Protein AF-G5RV40-F1 (afdb_monomer_lite)

Radius of gyration: 11.8 Å; chains: 1; bounding box: 22×18×38 Å

Secondary structure (DSSP, 8-state):
--HHHHHHHTTTS-HHHHHHHHHHHHHHTT---HHHHHHHHHHHHHHHHHHHHHHHHHH-

Organism: NCBI:txid913084

pLDDT: mean 84.64, std 6.18, range [57.91, 90.69]

Sequence (60 aa):
MTLQVLQQRLDALMLRDKQRFARRLHGVKKVKNPDAQQAIFQTMAKEIEQAAAQVALREG

Foldseek 3Di:
DDPVVLLVLLVLADPVVVVVVVVVSVVLVPDPDVVVSVVSVVVSVVVSVVRSVVVVVVVD

Structure (mmCIF, N/CA/C/O backbone):
data_AF-G5RV40-F1
#
_entry.id   AF-G5RV40-F1
#
loop_
_atom_site.group_PDB
_atom_site.id
_atom_site.type_symbol
_atom_site.label_atom_id
_atom_site.label_alt_id
_atom_site.label_comp_id
_atom_site.label_asym_id
_atom_site.label_entity_id
_atom_site.label_seq_id
_atom_site.pdbx_PDB_ins_code
_atom_site.Cartn_x
_atom_site.Cartn_y
_atom_site.Cartn_z
_atom_site.occupancy
_atom_site.B_iso_or_equiv
_atom_site.auth_seq_id
_atom_site.auth_comp_id
_atom_site.auth_asym_id
_atom_site.auth_atom_id
_atom_site.pdbx_PDB_model_num
ATOM 1 N N . MET A 1 1 ? 4.341 -10.357 -3.175 1.00 62.16 1 MET A N 1
ATOM 2 C CA . MET A 1 1 ? 2.971 -9.877 -2.870 1.00 62.16 1 MET A CA 1
ATOM 3 C C . MET A 1 1 ? 2.175 -9.751 -4.159 1.00 62.16 1 MET A C 1
ATOM 5 O O . MET A 1 1 ? 2.735 -9.292 -5.146 1.00 62.16 1 MET A O 1
ATOM 9 N N . THR A 1 2 ? 0.906 -10.164 -4.160 1.00 75.19 2 THR A N 1
ATOM 10 C CA . THR A 1 2 ? 0.011 -10.076 -5.328 1.00 75.19 2 THR A CA 1
ATOM 11 C C . THR A 1 2 ? -0.957 -8.894 -5.198 1.00 75.19 2 THR A C 1
ATOM 13 O O . THR A 1 2 ? -1.176 -8.367 -4.105 1.00 75.19 2 THR A O 1
ATOM 16 N N . LEU A 1 3 ? -1.562 -8.479 -6.316 1.00 75.62 3 LEU A N 1
ATOM 17 C CA . LEU A 1 3 ? -2.536 -7.380 -6.370 1.00 75.62 3 LE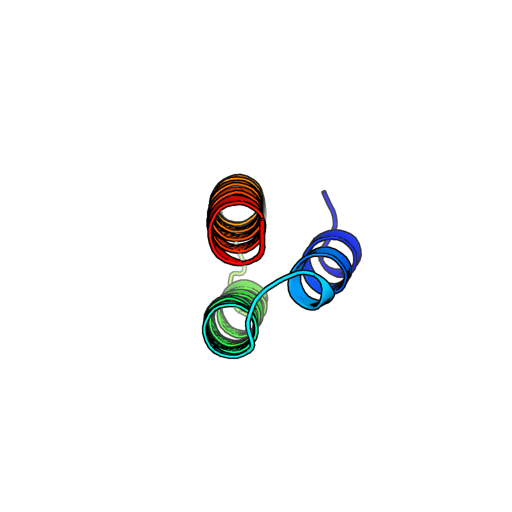U A CA 1
ATOM 18 C C . LEU A 1 3 ? -3.724 -7.588 -5.409 1.00 75.62 3 LEU A C 1
ATOM 20 O O . LEU A 1 3 ? -4.181 -6.636 -4.781 1.00 75.62 3 LEU A O 1
ATOM 24 N N . GLN A 1 4 ? -4.203 -8.830 -5.282 1.00 79.06 4 GLN A N 1
ATOM 25 C CA . GLN A 1 4 ? -5.335 -9.185 -4.418 1.00 79.06 4 GLN A CA 1
ATOM 26 C C . GLN A 1 4 ? -5.025 -8.947 -2.937 1.00 79.06 4 GLN A C 1
ATOM 28 O O . GLN A 1 4 ? -5.852 -8.386 -2.224 1.00 79.06 4 GLN A O 1
ATOM 33 N N . VAL A 1 5 ? -3.814 -9.293 -2.485 1.00 81.38 5 VAL A N 1
ATOM 34 C CA . VAL A 1 5 ? -3.390 -9.053 -1.095 1.00 81.38 5 VAL A CA 1
ATOM 35 C C . VAL A 1 5 ? -3.376 -7.556 -0.790 1.0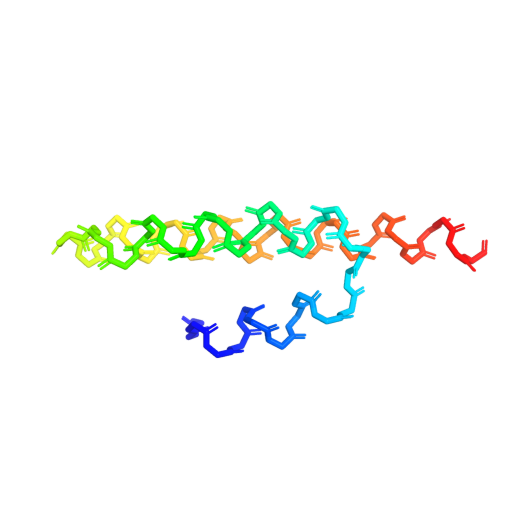0 81.38 5 VAL A C 1
ATOM 37 O O . VAL A 1 5 ? -3.856 -7.139 0.260 1.00 81.38 5 VAL A O 1
ATOM 40 N N . LEU A 1 6 ? -2.883 -6.730 -1.719 1.00 79.19 6 LEU A N 1
ATOM 41 C CA . LEU A 1 6 ? -2.917 -5.275 -1.550 1.00 79.19 6 LEU A CA 1
ATOM 42 C C . LEU A 1 6 ? -4.359 -4.762 -1.480 1.00 79.19 6 LEU A C 1
ATOM 44 O O . LEU A 1 6 ? -4.654 -3.969 -0.597 1.00 79.19 6 LEU A O 1
ATOM 48 N N . GLN A 1 7 ? -5.263 -5.248 -2.341 1.00 79.25 7 GLN A N 1
ATOM 49 C CA . GLN A 1 7 ? -6.681 -4.864 -2.316 1.00 79.25 7 GLN A CA 1
ATOM 50 C C . GLN A 1 7 ? -7.384 -5.210 -1.000 1.00 79.25 7 GLN A C 1
ATOM 52 O O . GLN A 1 7 ? -8.158 -4.391 -0.518 1.00 79.25 7 GLN A O 1
ATOM 57 N N . GLN A 1 8 ? -7.105 -6.373 -0.408 1.00 82.50 8 GLN A N 1
ATOM 58 C CA . GLN A 1 8 ? -7.665 -6.752 0.895 1.00 82.50 8 GLN A CA 1
ATOM 59 C C . GLN A 1 8 ? -7.179 -5.822 2.012 1.00 82.50 8 GLN A C 1
ATOM 61 O O . GLN A 1 8 ? -7.974 -5.370 2.830 1.00 82.50 8 GLN A O 1
ATOM 66 N N . ARG A 1 9 ? -5.892 -5.444 2.006 1.00 80.06 9 ARG A N 1
ATOM 67 C CA . ARG A 1 9 ? -5.349 -4.495 2.994 1.00 80.06 9 ARG A CA 1
ATOM 68 C C . ARG A 1 9 ? -5.947 -3.093 2.869 1.00 80.06 9 ARG A C 1
ATOM 70 O O . ARG A 1 9 ? -5.974 -2.375 3.859 1.00 80.06 9 ARG A O 1
ATOM 77 N N . LEU A 1 10 ? -6.442 -2.703 1.690 1.00 81.88 10 LEU A N 1
ATOM 78 C CA . LEU A 1 10 ? -7.128 -1.417 1.520 1.00 81.88 10 LEU A CA 1
ATOM 79 C C . LEU A 1 10 ? -8.466 -1.340 2.250 1.00 81.88 10 LEU A C 1
ATOM 81 O O . LEU A 1 10 ? -8.944 -0.233 2.475 1.00 81.88 10 LEU A O 1
ATOM 85 N N . ASP A 1 11 ? -9.084 -2.473 2.578 1.00 80.00 11 ASP A N 1
ATOM 86 C CA . ASP A 1 11 ? -10.359 -2.479 3.294 1.00 80.00 11 ASP A CA 1
ATOM 87 C C . ASP A 1 11 ? -10.201 -2.103 4.772 1.00 80.00 11 ASP A C 1
ATOM 89 O O . ASP A 1 11 ? -11.083 -1.480 5.346 1.00 80.00 11 ASP A O 1
ATOM 93 N N . ALA A 1 12 ? -9.023 -2.370 5.342 1.00 80.50 12 ALA A N 1
ATOM 94 C CA . ALA A 1 12 ? -8.646 -1.965 6.695 1.00 80.50 12 ALA A CA 1
ATOM 95 C C . ALA A 1 12 ? -8.173 -0.497 6.795 1.00 80.50 12 ALA A C 1
ATOM 97 O O . ALA A 1 12 ? -7.743 -0.058 7.858 1.00 80.50 12 ALA A O 1
ATOM 98 N N . LEU A 1 13 ? -8.196 0.260 5.691 1.00 84.50 13 LEU A N 1
ATOM 99 C CA . LEU A 1 13 ? -7.791 1.667 5.650 1.00 84.50 13 LEU A CA 1
ATOM 100 C C . LEU A 1 13 ? -8.999 2.602 5.583 1.00 84.50 13 LEU A C 1
ATOM 102 O O . LEU A 1 13 ? -10.060 2.255 5.067 1.00 84.50 13 LEU A O 1
ATOM 106 N N . MET A 1 14 ? -8.793 3.858 5.987 1.00 84.62 14 MET A N 1
ATOM 107 C CA . MET A 1 14 ? -9.776 4.920 5.776 1.00 84.62 14 MET A CA 1
ATOM 108 C C . MET A 1 14 ? -10.082 5.125 4.282 1.00 84.62 14 MET A C 1
ATOM 110 O O . MET A 1 14 ? -9.224 4.964 3.407 1.00 84.62 14 MET A O 1
ATOM 114 N N . LEU A 1 15 ? -11.311 5.569 3.987 1.00 85.62 15 LEU A N 1
ATOM 115 C CA . LEU A 1 15 ? -11.831 5.758 2.623 1.00 85.62 15 LEU A CA 1
ATOM 116 C C . LEU A 1 15 ? -10.891 6.583 1.723 1.00 85.62 15 LEU A C 1
ATOM 118 O O . LEU A 1 15 ? -10.755 6.302 0.530 1.00 85.62 15 LEU A O 1
ATOM 122 N N . ARG A 1 16 ? -10.214 7.584 2.298 1.00 86.56 16 ARG A N 1
ATOM 123 C CA . ARG A 1 16 ? -9.272 8.457 1.587 1.00 86.56 16 ARG A CA 1
ATOM 124 C C . ARG A 1 16 ? -8.035 7.698 1.098 1.00 86.56 16 ARG A C 1
ATOM 126 O O . ARG A 1 16 ? -7.657 7.840 -0.067 1.00 86.56 16 ARG A O 1
ATOM 133 N N . ASP A 1 17 ? -7.444 6.864 1.949 1.00 86.94 17 ASP A N 1
ATOM 134 C CA . ASP A 1 17 ? -6.289 6.038 1.595 1.00 86.94 17 ASP A CA 1
ATOM 135 C C . ASP A 1 17 ? -6.681 4.924 0.624 1.00 86.94 17 ASP A C 1
ATOM 137 O O . ASP A 1 17 ? -6.017 4.742 -0.401 1.00 86.94 17 ASP A O 1
ATOM 141 N N . LYS A 1 18 ? -7.829 4.270 0.846 1.00 86.25 18 LYS A N 1
ATOM 142 C CA . LYS A 1 18 ? -8.397 3.284 -0.089 1.00 86.25 18 LYS A CA 1
ATOM 143 C C . LYS A 1 18 ? -8.524 3.854 -1.506 1.00 86.25 18 LYS A C 1
ATOM 145 O O . LYS A 1 18 ? -8.060 3.231 -2.463 1.00 86.25 18 LYS A O 1
ATOM 150 N N . GLN A 1 19 ? -9.068 5.064 -1.662 1.00 89.25 19 GLN A N 1
ATOM 151 C CA . GLN A 1 19 ? -9.172 5.729 -2.970 1.00 89.25 19 GLN A CA 1
ATOM 152 C C . GLN A 1 19 ? -7.802 6.080 -3.575 1.00 89.25 19 GLN A C 1
ATOM 154 O O . GLN A 1 19 ? -7.599 5.907 -4.783 1.00 89.25 19 GLN A O 1
ATOM 159 N N . ARG A 1 20 ? -6.849 6.547 -2.758 1.00 89.25 20 ARG A N 1
ATOM 160 C CA . ARG A 1 20 ? -5.490 6.891 -3.205 1.00 89.25 20 ARG A CA 1
ATOM 161 C C . ARG A 1 20 ? -4.761 5.666 -3.760 1.00 89.25 20 ARG A C 1
ATOM 163 O O . ARG A 1 20 ? -4.246 5.712 -4.881 1.00 89.25 20 ARG A O 1
ATOM 170 N N . PHE A 1 21 ? -4.762 4.561 -3.019 1.00 88.12 21 PHE A N 1
ATOM 171 C CA . PHE A 1 21 ? -4.112 3.322 -3.441 1.00 88.12 21 PHE A CA 1
ATOM 172 C C . PHE A 1 21 ? -4.844 2.637 -4.597 1.00 88.12 21 PHE A C 1
ATOM 174 O O . PHE A 1 21 ? -4.185 2.109 -5.491 1.00 88.12 21 PHE A O 1
ATOM 181 N N . ALA A 1 22 ? -6.178 2.705 -4.661 1.00 86.06 22 ALA A N 1
ATOM 182 C CA . ALA A 1 22 ? -6.941 2.187 -5.798 1.00 86.06 22 ALA A CA 1
ATOM 183 C C . ALA A 1 22 ? -6.569 2.896 -7.114 1.00 86.06 22 ALA A C 1
ATOM 185 O O . ALA A 1 22 ? -6.329 2.232 -8.128 1.00 86.06 22 ALA A O 1
ATOM 186 N N . ARG A 1 23 ? -6.437 4.232 -7.097 1.00 89.00 23 ARG A N 1
ATOM 187 C CA . ARG A 1 23 ? -5.960 5.000 -8.264 1.00 89.00 23 ARG A CA 1
ATOM 188 C C . ARG A 1 23 ? -4.536 4.608 -8.658 1.00 89.00 23 ARG A C 1
ATOM 190 O O . ARG A 1 23 ? -4.262 4.430 -9.845 1.00 89.00 23 ARG A O 1
ATOM 197 N N . ARG A 1 24 ? -3.644 4.421 -7.679 1.00 86.25 24 ARG A N 1
ATOM 198 C CA . ARG A 1 24 ? -2.248 4.021 -7.921 1.00 86.25 24 ARG A CA 1
ATOM 199 C C . ARG A 1 24 ? -2.160 2.608 -8.510 1.00 86.25 24 ARG A C 1
ATOM 201 O O . ARG A 1 24 ? -1.520 2.431 -9.542 1.00 86.25 24 ARG A O 1
ATOM 208 N N . LEU A 1 25 ? -2.886 1.636 -7.952 1.00 85.44 25 LEU A N 1
ATOM 209 C CA . LEU A 1 25 ? -2.992 0.266 -8.478 1.00 85.44 25 LEU A CA 1
ATOM 210 C C . LEU A 1 25 ? -3.526 0.234 -9.914 1.00 85.44 25 LEU A C 1
ATOM 212 O O . LEU A 1 25 ? -3.036 -0.541 -10.733 1.00 85.44 25 LEU A O 1
ATOM 216 N N . HIS A 1 26 ? -4.499 1.087 -10.244 1.00 86.88 26 HIS A N 1
ATOM 217 C CA . HIS A 1 26 ? -5.016 1.195 -11.607 1.00 86.88 26 HIS A CA 1
ATOM 218 C C . HIS A 1 26 ? -3.955 1.707 -12.599 1.00 86.88 26 HIS A C 1
ATOM 220 O O . HIS A 1 26 ? -3.883 1.222 -13.727 1.00 86.88 26 HIS A O 1
ATOM 226 N N . GLY A 1 27 ? -3.090 2.633 -12.172 1.00 86.44 27 GLY A N 1
ATOM 227 C CA . GLY A 1 27 ? -1.941 3.087 -12.963 1.00 86.44 27 GLY A CA 1
ATOM 228 C C . GLY A 1 27 ? -0.873 2.005 -13.148 1.00 86.44 27 GLY A C 1
ATOM 229 O O . GLY A 1 27 ? -0.348 1.838 -14.246 1.00 86.44 27 GLY A O 1
ATOM 230 N N . VAL A 1 28 ? -0.609 1.211 -12.106 1.00 85.56 28 VAL A N 1
ATOM 231 C CA . VAL A 1 28 ? 0.403 0.137 -12.118 1.00 85.56 28 VAL A CA 1
ATOM 232 C C . VAL A 1 28 ? 0.075 -0.964 -13.125 1.00 85.56 28 VAL A C 1
ATOM 234 O O . VAL A 1 28 ? 0.983 -1.500 -13.748 1.00 85.56 28 VAL A O 1
ATOM 237 N N . LYS A 1 29 ? -1.211 -1.255 -13.369 1.00 80.44 29 LYS A N 1
ATOM 238 C CA . LYS A 1 29 ? -1.638 -2.218 -14.405 1.00 80.44 29 LYS A CA 1
ATOM 239 C C . LYS A 1 29 ? -1.196 -1.834 -15.825 1.00 80.44 29 LYS A C 1
ATOM 241 O O . LYS A 1 29 ? -1.182 -2.690 -16.700 1.00 80.44 29 LYS A O 1
ATOM 246 N N . LYS A 1 30 ? -0.861 -0.560 -16.066 1.00 85.88 30 LYS A N 1
ATOM 247 C CA . LYS A 1 30 ? -0.383 -0.065 -17.368 1.00 85.88 30 LYS A CA 1
ATOM 248 C C . LYS A 1 30 ? 1.141 -0.145 -17.515 1.00 85.88 30 LYS A C 1
ATOM 250 O O . LYS A 1 30 ? 1.657 0.105 -18.603 1.00 85.88 30 LYS A O 1
ATOM 255 N N . VAL A 1 31 ? 1.863 -0.465 -16.440 1.00 87.25 31 VAL A N 1
ATOM 256 C CA . VAL A 1 31 ? 3.321 -0.594 -16.452 1.00 87.25 31 VAL A CA 1
ATOM 257 C C . VAL A 1 31 ? 3.681 -1.926 -17.099 1.00 87.25 31 VAL A C 1
ATOM 259 O O . VAL A 1 31 ? 3.342 -2.984 -16.585 1.00 87.25 31 VAL A O 1
ATOM 262 N N . LYS A 1 32 ? 4.366 -1.866 -18.243 1.00 86.19 32 LYS A N 1
ATOM 263 C CA . LYS A 1 32 ? 4.784 -3.057 -19.001 1.00 86.19 32 LYS A CA 1
ATOM 264 C C . LYS A 1 32 ? 6.067 -3.697 -18.465 1.00 86.19 32 LYS A C 1
ATOM 266 O O . LYS A 1 32 ? 6.371 -4.827 -18.824 1.00 86.19 32 LYS A O 1
ATOM 271 N N . ASN A 1 33 ? 6.824 -2.973 -17.636 1.00 90.69 33 ASN A N 1
ATOM 272 C CA . ASN A 1 33 ? 8.049 -3.479 -17.029 1.00 90.69 33 ASN A CA 1
ATOM 273 C C . ASN A 1 33 ? 7.719 -4.226 -15.719 1.00 90.69 33 ASN A C 1
ATOM 275 O O . ASN A 1 33 ? 7.299 -3.571 -14.759 1.00 90.69 33 ASN A O 1
ATOM 279 N N . PRO A 1 34 ? 7.912 -5.557 -15.653 1.00 86.62 34 PRO A N 1
ATOM 280 C CA . PRO A 1 34 ? 7.575 -6.346 -14.470 1.00 86.62 34 PRO A CA 1
ATOM 281 C C . PRO A 1 34 ? 8.399 -5.948 -13.240 1.00 86.62 34 PRO A C 1
ATOM 283 O O . PRO A 1 34 ? 7.865 -5.944 -12.133 1.00 86.62 34 PRO A O 1
ATOM 286 N N . ASP A 1 35 ? 9.657 -5.541 -13.425 1.00 88.81 35 ASP A N 1
ATOM 287 C CA . ASP A 1 35 ? 10.543 -5.145 -12.326 1.00 88.81 35 ASP A CA 1
ATOM 288 C C . ASP A 1 35 ? 10.056 -3.847 -11.663 1.00 88.81 35 ASP A C 1
ATOM 290 O O . ASP A 1 35 ? 9.817 -3.784 -10.455 1.00 88.81 35 ASP A O 1
ATOM 294 N N . ALA A 1 36 ? 9.733 -2.845 -12.488 1.00 88.56 36 ALA A N 1
ATOM 295 C CA . ALA A 1 36 ? 9.107 -1.611 -12.026 1.00 88.56 36 ALA A CA 1
ATOM 296 C C . ALA A 1 36 ? 7.751 -1.884 -11.357 1.00 88.56 36 ALA A C 1
ATOM 298 O O . ALA A 1 36 ? 7.432 -1.292 -10.327 1.00 88.56 36 ALA A O 1
ATOM 299 N N . GLN A 1 37 ? 6.953 -2.805 -11.904 1.00 88.75 37 GLN A N 1
ATOM 300 C CA . GLN A 1 37 ? 5.671 -3.185 -11.318 1.00 88.75 37 GLN A CA 1
ATOM 301 C C . GLN A 1 37 ? 5.852 -3.785 -9.914 1.00 88.75 37 GLN A C 1
ATOM 303 O O . GLN A 1 37 ? 5.145 -3.395 -8.979 1.00 88.75 37 GLN A O 1
ATOM 308 N N . GLN A 1 38 ? 6.830 -4.679 -9.738 1.00 86.56 38 GLN A N 1
ATOM 309 C CA . GLN A 1 38 ? 7.164 -5.254 -8.436 1.00 86.56 38 GLN A CA 1
ATOM 310 C C . GLN A 1 38 ? 7.721 -4.217 -7.460 1.00 86.56 38 GLN A C 1
ATOM 312 O O . GLN A 1 38 ? 7.313 -4.215 -6.296 1.00 86.56 38 GLN A O 1
ATOM 317 N N . ALA A 1 39 ? 8.592 -3.311 -7.904 1.00 90.06 39 ALA A N 1
ATOM 318 C CA . ALA A 1 39 ? 9.104 -2.221 -7.075 1.00 90.06 39 ALA A CA 1
ATOM 319 C C . ALA A 1 39 ? 7.964 -1.321 -6.563 1.00 90.06 39 ALA A C 1
ATOM 321 O O . ALA A 1 39 ? 7.920 -0.961 -5.380 1.00 90.06 39 ALA A O 1
ATOM 322 N N . ILE A 1 40 ? 6.981 -1.026 -7.422 1.00 88.31 40 ILE A N 1
ATOM 323 C CA . ILE A 1 40 ? 5.803 -0.247 -7.033 1.00 88.31 40 ILE A CA 1
ATOM 324 C C . ILE A 1 40 ? 4.923 -1.038 -6.056 1.00 88.31 40 ILE A C 1
ATOM 326 O O . ILE A 1 40 ? 4.443 -0.461 -5.082 1.00 88.31 40 ILE A O 1
ATOM 330 N N . PHE A 1 41 ? 4.738 -2.348 -6.247 1.00 87.06 41 PHE A N 1
ATOM 331 C CA . PHE A 1 41 ? 4.002 -3.178 -5.286 1.00 87.06 41 PHE A CA 1
ATOM 332 C C . PHE A 1 41 ? 4.675 -3.238 -3.914 1.00 87.06 41 PHE A C 1
ATOM 334 O O . PHE A 1 41 ? 3.981 -3.123 -2.906 1.00 87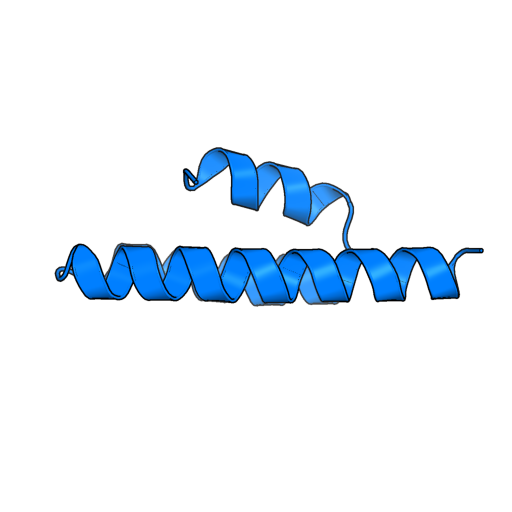.06 41 PHE A O 1
ATOM 341 N N . GLN A 1 42 ? 6.000 -3.374 -3.857 1.00 88.88 42 GLN A N 1
ATOM 342 C CA . GLN A 1 42 ? 6.748 -3.367 -2.595 1.00 88.88 42 GLN A CA 1
ATOM 343 C C . GLN A 1 42 ? 6.648 -2.015 -1.885 1.00 88.88 42 GLN A C 1
ATOM 345 O O . GLN A 1 42 ? 6.434 -1.961 -0.675 1.00 88.88 42 GLN A O 1
ATOM 350 N N . THR A 1 43 ? 6.748 -0.923 -2.642 1.00 90.38 43 THR A N 1
ATOM 351 C CA . THR A 1 43 ? 6.583 0.431 -2.100 1.00 90.38 43 THR A CA 1
ATOM 352 C C . THR A 1 43 ? 5.170 0.636 -1.562 1.00 90.38 43 THR A C 1
ATOM 354 O O . THR A 1 43 ? 5.005 1.043 -0.415 1.00 90.38 43 THR A O 1
ATOM 357 N N . MET A 1 44 ? 4.145 0.270 -2.340 1.00 88.50 44 MET A N 1
ATOM 358 C CA . MET A 1 44 ? 2.751 0.370 -1.901 1.00 88.50 44 MET A CA 1
ATOM 359 C C . MET A 1 44 ? 2.467 -0.504 -0.684 1.00 88.50 44 MET A C 1
ATOM 361 O O . MET A 1 44 ? 1.705 -0.089 0.179 1.00 88.50 44 MET A O 1
ATOM 365 N N . ALA A 1 45 ? 3.074 -1.687 -0.580 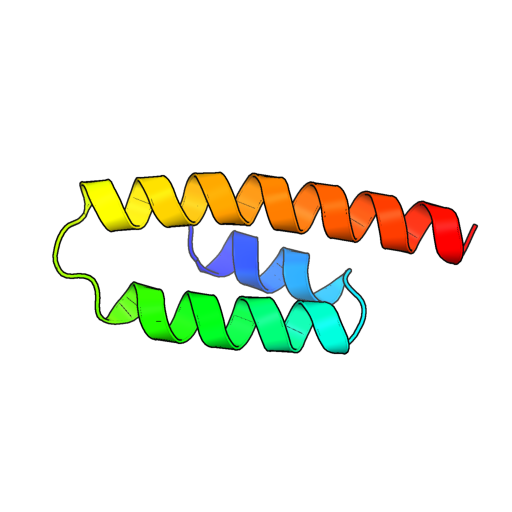1.00 88.50 45 ALA A N 1
ATOM 366 C CA . ALA A 1 45 ? 2.913 -2.541 0.591 1.00 88.50 45 ALA A CA 1
ATO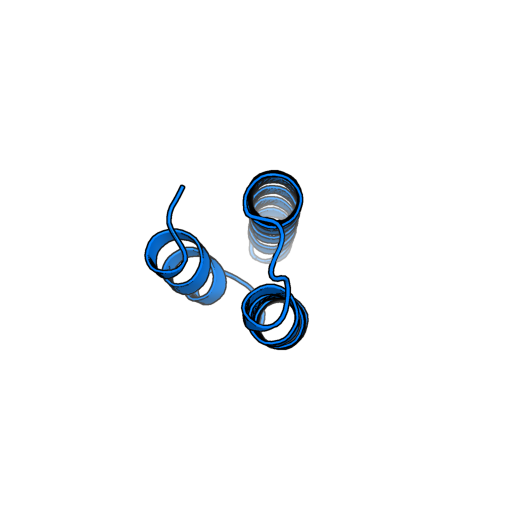M 367 C C . ALA A 1 45 ? 3.369 -1.837 1.876 1.00 88.50 45 ALA A C 1
ATOM 369 O O . ALA A 1 45 ? 2.638 -1.878 2.864 1.00 88.50 45 ALA A O 1
ATOM 370 N N . LYS A 1 46 ? 4.523 -1.157 1.835 1.00 90.25 46 LYS A N 1
ATOM 371 C CA . LYS A 1 46 ? 5.040 -0.360 2.957 1.00 90.25 46 LYS A CA 1
ATOM 372 C C . LYS A 1 46 ? 4.148 0.844 3.259 1.00 90.25 46 LYS A C 1
ATOM 374 O O . LYS A 1 46 ? 3.819 1.077 4.415 1.00 90.25 46 LYS A O 1
ATOM 379 N N . GLU A 1 47 ? 3.717 1.581 2.234 1.00 89.88 47 GLU A N 1
ATOM 380 C CA . GLU A 1 47 ? 2.826 2.739 2.410 1.00 89.88 47 GLU A CA 1
ATOM 381 C C . GLU A 1 47 ? 1.468 2.340 3.014 1.00 89.88 47 GLU A C 1
ATOM 383 O O . GLU A 1 47 ? 0.972 3.023 3.905 1.00 89.88 47 GLU A O 1
ATOM 388 N N . ILE A 1 48 ? 0.874 1.232 2.556 1.00 88.56 48 ILE A N 1
ATOM 389 C CA . ILE A 1 48 ? -0.385 0.690 3.091 1.00 88.56 48 ILE A CA 1
ATOM 390 C C . ILE A 1 48 ? -0.217 0.282 4.551 1.00 88.56 48 ILE A C 1
ATOM 392 O O . ILE A 1 48 ? -1.094 0.546 5.363 1.00 88.56 48 ILE A O 1
ATOM 396 N N . GLU A 1 49 ? 0.904 -0.350 4.892 1.00 89.00 49 GLU A N 1
ATOM 397 C CA . GLU A 1 49 ? 1.185 -0.766 6.264 1.00 89.00 49 GLU A CA 1
ATOM 398 C C . GLU A 1 49 ? 1.347 0.434 7.203 1.00 89.00 49 GLU A C 1
ATOM 400 O O . GLU A 1 49 ? 0.782 0.444 8.294 1.00 89.00 49 GLU A O 1
ATOM 405 N N . GLN A 1 50 ? 2.024 1.492 6.749 1.00 89.38 50 GLN A N 1
ATOM 406 C CA . GLN A 1 50 ? 2.117 2.740 7.506 1.00 89.38 50 GLN A CA 1
ATOM 407 C C . GLN A 1 50 ? 0.772 3.456 7.636 1.00 89.38 50 GLN A C 1
ATOM 409 O O . GLN A 1 50 ? 0.460 3.967 8.709 1.00 89.38 50 GLN A O 1
ATOM 414 N N . ALA A 1 51 ? -0.032 3.493 6.572 1.00 89.00 51 ALA A N 1
ATOM 415 C CA . ALA A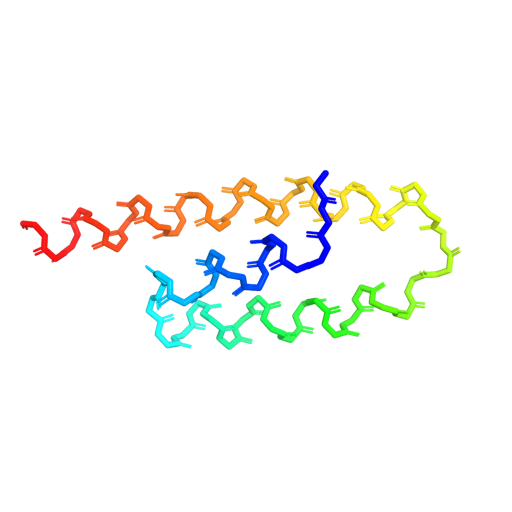 1 51 ? -1.373 4.064 6.632 1.00 89.00 51 ALA A CA 1
ATOM 416 C C . ALA A 1 51 ? -2.256 3.284 7.618 1.00 89.00 51 ALA A C 1
ATOM 418 O O . ALA A 1 51 ? -2.933 3.895 8.437 1.00 89.00 51 ALA A O 1
ATOM 419 N N . ALA A 1 52 ? -2.190 1.949 7.605 1.00 87.25 52 ALA A N 1
ATOM 420 C CA . ALA A 1 52 ? -2.931 1.100 8.536 1.00 87.25 52 ALA A CA 1
ATOM 421 C C . ALA A 1 52 ? -2.504 1.352 9.986 1.00 87.25 52 ALA A C 1
ATOM 423 O O . ALA A 1 52 ? -3.359 1.498 10.855 1.00 87.25 52 ALA A O 1
ATOM 424 N N . ALA A 1 53 ? -1.197 1.487 10.237 1.00 88.00 53 ALA A N 1
ATOM 425 C CA . ALA A 1 53 ? -0.681 1.848 11.553 1.00 88.00 53 ALA A CA 1
ATOM 426 C C . ALA A 1 53 ? -1.186 3.227 12.012 1.00 88.00 53 ALA A C 1
ATOM 428 O O . ALA A 1 53 ? -1.594 3.377 13.158 1.00 88.00 53 ALA A O 1
ATOM 429 N N . GLN A 1 54 ? -1.221 4.229 11.126 1.00 87.75 54 GLN A N 1
ATOM 430 C CA . GLN A 1 54 ? -1.755 5.553 11.466 1.00 87.75 54 GLN A CA 1
ATOM 431 C C . GLN A 1 54 ? -3.261 5.544 11.744 1.00 87.75 54 GLN A C 1
ATOM 433 O O . GLN A 1 54 ? -3.711 6.242 12.649 1.00 87.75 54 GLN A O 1
ATOM 438 N N . VAL A 1 55 ? -4.041 4.770 10.986 1.00 85.19 55 VAL A N 1
ATOM 439 C CA . VAL A 1 55 ? -5.481 4.604 11.233 1.00 85.19 55 VAL A CA 1
ATOM 440 C C . VAL A 1 55 ? -5.705 3.931 12.585 1.00 85.19 55 VAL A C 1
ATOM 442 O O . VAL A 1 55 ? -6.473 4.449 13.388 1.00 85.19 55 VAL A O 1
ATOM 445 N N . ALA A 1 56 ? -4.970 2.855 12.880 1.00 85.12 56 ALA A N 1
ATOM 446 C CA . ALA A 1 56 ? -5.043 2.164 14.165 1.00 85.12 56 ALA A CA 1
ATOM 447 C C . ALA A 1 56 ? -4.674 3.071 15.353 1.00 85.12 56 ALA A C 1
ATOM 449 O O . ALA A 1 56 ? -5.317 3.003 16.391 1.00 85.12 56 ALA A O 1
ATOM 450 N N . LEU A 1 57 ? -3.684 3.957 15.194 1.00 86.06 57 LEU A N 1
ATOM 451 C CA . LEU A 1 57 ? -3.315 4.952 16.213 1.00 86.06 57 LEU A CA 1
ATOM 452 C C . LEU A 1 57 ? -4.359 6.061 16.397 1.00 86.06 57 LEU A C 1
ATOM 454 O O . LEU A 1 57 ? -4.337 6.749 17.411 1.00 86.06 57 LEU A O 1
ATOM 458 N N . ARG A 1 58 ? -5.216 6.293 15.398 1.00 79.06 58 ARG A N 1
ATOM 459 C CA . ARG A 1 58 ? -6.234 7.349 15.420 1.00 79.06 58 ARG A CA 1
ATOM 460 C C . ARG A 1 58 ? -7.591 6.859 15.920 1.00 79.06 58 ARG A C 1
ATOM 462 O O . ARG A 1 58 ? -8.352 7.668 16.439 1.00 79.06 58 ARG A O 1
ATOM 469 N N . GLU A 1 59 ? -7.898 5.583 15.709 1.00 71.25 59 GLU A N 1
ATOM 470 C CA . GLU A 1 59 ? -9.124 4.932 16.194 1.00 71.25 59 GLU A CA 1
ATOM 471 C C . GLU A 1 59 ? -8.944 4.281 17.580 1.00 71.25 59 GLU A C 1
ATOM 473 O O . GLU A 1 59 ? -9.923 3.798 18.147 1.00 71.25 59 GLU A O 1
ATOM 478 N N . GLY A 1 60 ? -7.709 4.244 18.098 1.00 57.91 60 GLY A N 1
ATOM 479 C CA . GLY A 1 60 ? -7.344 3.701 19.412 1.00 57.91 60 GLY A CA 1
ATOM 480 C C . GLY A 1 60 ? -7.343 4.719 20.544 1.00 57.91 60 GLY A C 1
ATOM 481 O O . GLY A 1 60 ? -7.213 5.933 20.268 1.00 57.91 60 GLY A O 1
#